Protein AF-A0A9Q1JKX8-F1 (afdb_monomer_lite)

Secondary structure (DSSP, 8-state):
-----------PPPGGG---HHHHHHGGGGS-TT-PPPEEE-TT--PEEE---TT-----PPPPHHHHHHHHHHHHHHHHHHHHHHHHHHHHHHHHHHHHHHHHHHHHHHHHHHHHHHHHHHHH-HHHHHHHHHHHHHHHHHHHHHHHHHHHHHHHHHHHHHHHHTTGGGSSS--

Sequence (175 aa):
MLLGLAEVPKEALPSDCRPNFSTAWSTKHMLKVNETYDCWYSSGRSKVEIFQDSYFGCEAKDPSTFEMMRRYAILSKRMLQNWLSGQVKSKLMGWEMVAGAIGGFLTAIISMIFFTICQQLLCVHPRATAAVITSLIRRLLLSRVFFLVTYFALVGWVAARYVNMLGVSDLFVDY

Organism: NCBI:txid171969

Structure (mmCIF, N/CA/C/O backbone):
data_AF-A0A9Q1JKX8-F1
#
_entry.id   AF-A0A9Q1JKX8-F1
#
loop_
_atom_site.group_PDB
_atom_site.id
_atom_site.type_symbol
_atom_site.label_atom_id
_atom_site.label_alt_id
_atom_site.label_comp_id
_atom_site.label_asym_id
_atom_site.label_entity_id
_atom_site.label_seq_id
_atom_site.pdbx_PDB_ins_code
_atom_site.Cartn_x
_atom_site.Cartn_y
_atom_site.Cartn_z
_atom_site.occupancy
_atom_site.B_iso_or_equiv
_atom_site.auth_seq_id
_atom_site.auth_comp_id
_atom_site.auth_asym_id
_atom_site.auth_atom_id
_atom_site.pdbx_PDB_model_num
ATOM 1 N N . MET A 1 1 ? -41.782 16.456 11.124 1.00 35.34 1 MET A N 1
ATOM 2 C CA . MET A 1 1 ? -40.715 15.447 10.955 1.00 35.34 1 MET A CA 1
ATOM 3 C C . MET A 1 1 ? -39.995 15.324 12.292 1.00 35.34 1 MET A C 1
ATOM 5 O O . MET A 1 1 ? -39.150 16.153 12.589 1.00 35.34 1 MET A O 1
ATOM 9 N N . LEU A 1 2 ? -40.422 14.398 13.156 1.00 40.19 2 LEU A N 1
ATOM 10 C CA . LEU A 1 2 ? -39.763 14.152 14.445 1.00 40.19 2 LEU A CA 1
ATOM 11 C C . LEU A 1 2 ? -38.620 13.161 14.201 1.00 40.19 2 LEU A C 1
ATOM 13 O O . LEU A 1 2 ? -38.871 12.022 13.812 1.00 40.19 2 LEU A O 1
ATOM 17 N N . LEU A 1 3 ? -37.373 13.613 14.371 1.00 43.19 3 LEU A N 1
ATOM 18 C CA . LEU A 1 3 ? -36.210 12.730 14.421 1.00 43.19 3 LEU A CA 1
ATOM 19 C C . LEU A 1 3 ? -36.343 11.846 15.667 1.00 43.19 3 LEU A C 1
ATOM 21 O O . LEU A 1 3 ? -36.137 12.309 16.786 1.00 43.19 3 LEU A O 1
ATOM 25 N N . GLY A 1 4 ? -36.682 10.575 15.469 1.00 39.44 4 GLY A N 1
ATOM 26 C CA . GLY A 1 4 ? -36.523 9.553 16.496 1.00 39.44 4 GLY A CA 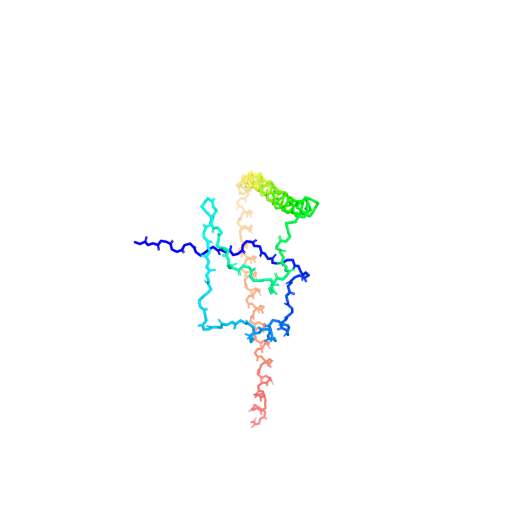1
ATOM 27 C C . GLY A 1 4 ? -35.040 9.248 16.666 1.00 39.44 4 GLY A C 1
ATOM 28 O O . GLY A 1 4 ? -34.494 8.405 15.959 1.00 39.44 4 GLY A O 1
ATOM 29 N N . LEU A 1 5 ? -34.374 9.961 17.573 1.00 37.72 5 LEU A N 1
ATOM 30 C CA . LEU A 1 5 ? -33.064 9.561 18.070 1.00 37.72 5 LEU A CA 1
ATOM 31 C C . LEU A 1 5 ? -33.275 8.299 18.909 1.00 37.72 5 LEU A C 1
ATOM 33 O O . LEU A 1 5 ? -33.692 8.372 20.060 1.00 37.72 5 LEU A O 1
ATOM 37 N N . ALA A 1 6 ? -33.043 7.131 18.311 1.00 38.69 6 ALA A N 1
ATOM 38 C CA . ALA A 1 6 ? -32.934 5.900 19.075 1.00 38.69 6 ALA A CA 1
ATOM 39 C C . ALA A 1 6 ? -31.669 6.006 19.937 1.00 38.69 6 ALA A C 1
ATOM 41 O O . ALA A 1 6 ? -30.545 5.957 19.431 1.00 38.69 6 ALA A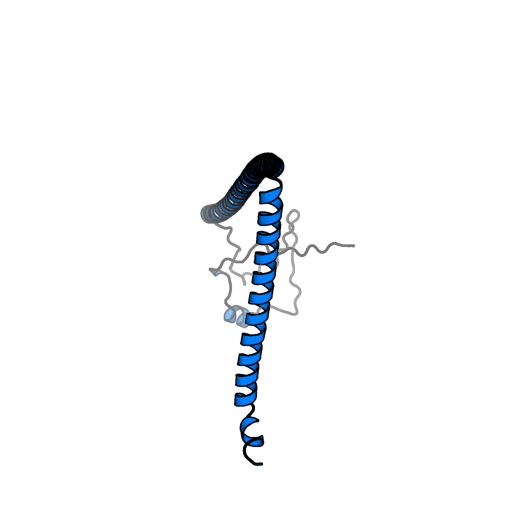 O 1
ATOM 42 N N . GLU A 1 7 ? -31.856 6.228 21.233 1.00 36.81 7 GLU A N 1
ATOM 43 C CA . GLU A 1 7 ? -30.769 6.300 22.195 1.00 36.81 7 GLU A CA 1
ATOM 44 C C . GLU A 1 7 ? -30.142 4.909 22.321 1.00 36.81 7 GLU A C 1
ATOM 46 O O . GLU A 1 7 ? -30.742 3.970 22.841 1.00 36.81 7 GLU A O 1
ATOM 51 N N . VAL A 1 8 ? -28.939 4.754 21.764 1.00 36.56 8 VAL A N 1
ATOM 52 C CA . VAL A 1 8 ? -28.142 3.536 21.930 1.00 36.56 8 VAL A CA 1
ATOM 53 C C . VAL A 1 8 ? -27.879 3.365 23.428 1.00 36.56 8 VAL A C 1
ATOM 55 O O . VAL A 1 8 ? -27.336 4.296 24.033 1.00 36.56 8 VAL A O 1
ATOM 58 N N . PRO A 1 9 ? -28.215 2.212 24.040 1.00 41.62 9 PRO A N 1
ATOM 59 C CA . PRO A 1 9 ? -27.908 1.973 25.441 1.00 41.62 9 PRO A CA 1
ATOM 60 C C . PRO A 1 9 ? -26.387 2.039 25.609 1.00 41.62 9 PRO A C 1
ATOM 62 O O . PRO A 1 9 ? -25.649 1.187 25.116 1.00 41.62 9 PRO A O 1
ATOM 65 N N . LYS A 1 10 ? -25.905 3.109 26.251 1.00 46.31 10 LYS A N 1
ATOM 66 C CA . LYS A 1 10 ? -24.467 3.383 26.420 1.00 46.31 10 LYS A CA 1
ATOM 67 C C . LYS A 1 10 ? -23.792 2.457 27.427 1.00 46.31 10 LYS A C 1
ATOM 69 O O . LYS A 1 10 ? -22.567 2.437 27.519 1.00 46.31 10 LYS A O 1
ATOM 74 N N . GLU A 1 11 ? -24.573 1.693 28.170 1.00 52.84 11 GLU A N 1
ATOM 75 C CA . GLU A 1 11 ? -24.110 0.957 29.332 1.00 52.84 11 GLU A CA 1
ATOM 76 C C . GLU A 1 11 ? -24.373 -0.532 29.093 1.00 52.84 11 GLU A C 1
ATOM 78 O O . GLU A 1 11 ? -25.476 -1.044 29.266 1.00 52.84 11 GLU A O 1
ATOM 83 N N . ALA A 1 12 ? -23.340 -1.246 28.636 1.00 56.19 12 ALA A N 1
ATOM 84 C CA . ALA A 1 12 ? -23.345 -2.696 28.750 1.00 56.19 12 ALA A CA 1
ATOM 85 C C . ALA A 1 12 ? -23.368 -3.027 30.246 1.00 56.19 12 ALA A C 1
ATOM 87 O O . ALA A 1 12 ? -22.469 -2.590 30.969 1.00 56.19 12 ALA A O 1
ATOM 88 N N . LEU A 1 13 ? -24.377 -3.784 30.696 1.00 57.34 13 LEU A N 1
ATOM 89 C CA . LEU A 1 13 ? -24.395 -4.309 32.060 1.00 57.34 13 LEU A CA 1
ATOM 90 C C . LEU A 1 13 ? -23.036 -4.974 32.359 1.00 57.34 13 LEU A C 1
ATOM 92 O O . LEU A 1 13 ? -22.477 -5.627 31.462 1.00 57.34 13 LEU A O 1
ATOM 96 N N . PRO A 1 14 ? -22.504 -4.820 33.587 1.00 59.91 14 PRO A N 1
ATOM 97 C CA . PRO A 1 14 ? -21.297 -5.514 34.024 1.00 59.91 14 PRO A CA 1
ATOM 98 C C . PRO A 1 14 ? -21.347 -7.001 33.654 1.00 59.91 14 PRO A C 1
ATOM 100 O O . PRO A 1 14 ? -22.430 -7.590 33.632 1.00 59.91 14 PRO A O 1
ATOM 103 N N . SER A 1 15 ? -20.194 -7.628 33.382 1.00 63.22 15 SER A N 1
ATOM 104 C CA . SER A 1 15 ? -20.125 -9.058 33.019 1.00 63.22 15 SER A CA 1
ATOM 105 C C . SER A 1 15 ? -20.876 -9.949 34.003 1.00 63.22 15 SER A C 1
ATOM 107 O O . SER A 1 15 ? -21.522 -10.907 33.595 1.00 63.22 15 SER A O 1
ATOM 109 N N . ASP A 1 16 ? -20.829 -9.576 35.276 1.00 64.06 16 ASP A N 1
ATOM 110 C CA . ASP A 1 16 ? -21.388 -10.335 36.391 1.00 64.06 16 ASP A CA 1
ATOM 111 C C . ASP A 1 16 ? -22.916 -10.194 36.470 1.00 64.06 16 ASP A C 1
ATOM 113 O O . ASP A 1 16 ? -23.604 -11.058 37.002 1.00 64.06 16 ASP A O 1
ATOM 117 N N . CYS A 1 17 ? -23.451 -9.127 35.876 1.00 65.88 17 CYS A N 1
ATOM 118 C CA . CYS A 1 17 ? -24.879 -8.862 35.743 1.00 65.88 17 CYS A CA 1
ATOM 119 C C . CYS A 1 17 ? -25.436 -9.285 34.377 1.00 65.88 17 CYS A C 1
ATOM 121 O O . CYS A 1 17 ? -26.632 -9.133 34.131 1.00 65.88 17 CYS A O 1
ATOM 123 N N . ARG A 1 18 ? -24.599 -9.794 33.461 1.00 67.44 18 ARG A N 1
ATOM 124 C CA . ARG A 1 18 ? -25.060 -10.276 32.158 1.00 67.44 18 ARG A CA 1
ATOM 125 C C . ARG A 1 18 ? -25.631 -11.690 32.327 1.00 67.44 18 ARG A C 1
ATOM 127 O O . ARG A 1 18 ? -24.860 -12.620 32.565 1.00 67.44 18 ARG A O 1
ATOM 134 N N . PRO A 1 19 ? -26.951 -11.894 32.157 1.00 66.31 19 PRO A N 1
ATOM 135 C CA . PRO A 1 19 ? -27.514 -13.233 32.202 1.00 66.31 19 PRO A CA 1
ATOM 136 C C . PRO A 1 19 ? -26.945 -14.070 31.052 1.00 66.31 19 PRO A C 1
ATOM 138 O O . PRO A 1 19 ? -26.755 -13.582 29.933 1.00 66.31 19 PRO A O 1
ATOM 141 N N . ASN A 1 20 ? -26.660 -15.342 31.327 1.00 75.38 20 ASN A N 1
ATOM 142 C CA . ASN A 1 20 ? -26.349 -16.286 30.264 1.00 75.38 20 ASN A CA 1
ATOM 143 C C . ASN A 1 20 ? -27.619 -16.561 29.436 1.00 75.38 20 ASN A C 1
ATOM 145 O O . ASN A 1 20 ? -28.737 -16.241 29.843 1.00 75.38 20 ASN A O 1
ATOM 149 N N . PHE A 1 21 ? -27.459 -17.147 28.250 1.00 73.94 21 PHE A N 1
ATOM 150 C CA . PHE A 1 21 ? -28.597 -17.376 27.357 1.00 73.94 21 PHE A CA 1
ATOM 151 C C . PHE A 1 21 ? -29.698 -18.227 28.011 1.00 73.94 21 PHE A C 1
ATOM 153 O O . PHE A 1 21 ? -30.877 -17.931 27.851 1.00 73.94 21 PHE A O 1
ATOM 160 N N . SER A 1 22 ? -29.318 -19.245 28.789 1.00 73.75 22 SER A N 1
ATOM 161 C CA . SER A 1 22 ? -30.260 -20.128 29.485 1.00 73.75 22 SER A CA 1
ATOM 162 C C . SER A 1 22 ? -31.072 -19.375 30.544 1.00 73.75 22 SER A C 1
ATOM 164 O O . SER A 1 22 ? -32.294 -19.509 30.595 1.00 73.75 22 SER A O 1
ATOM 166 N N . THR A 1 23 ? -30.430 -18.511 31.338 1.00 70.69 23 THR A N 1
ATOM 167 C CA . THR A 1 23 ? -31.115 -17.720 32.362 1.00 70.69 23 THR A CA 1
ATOM 168 C C . THR A 1 23 ? -32.015 -16.662 31.737 1.00 70.69 23 THR A C 1
ATOM 170 O O . THR A 1 23 ? -33.173 -16.570 32.133 1.00 70.69 23 THR A O 1
ATOM 173 N N . ALA A 1 24 ? -31.551 -15.959 30.698 1.00 73.56 24 ALA A N 1
ATOM 174 C CA . ALA A 1 24 ? -32.367 -15.013 29.933 1.00 73.56 24 ALA A CA 1
ATOM 175 C C . ALA A 1 24 ? -33.577 -15.684 29.255 1.00 73.56 24 ALA A C 1
ATOM 177 O O . ALA A 1 24 ? -34.668 -15.119 29.216 1.00 73.56 24 ALA A O 1
ATOM 178 N N . TRP A 1 25 ? -33.408 -16.904 28.735 1.00 74.06 25 TRP A N 1
ATOM 179 C CA . TRP A 1 25 ? -34.502 -17.667 28.134 1.00 74.06 25 TRP A CA 1
ATOM 180 C C . TRP A 1 25 ? -35.515 -18.125 29.183 1.00 74.06 25 TRP A C 1
ATOM 182 O O . TRP A 1 25 ? -36.724 -18.045 28.966 1.00 74.06 25 TRP A O 1
ATOM 192 N N . SER A 1 26 ? -35.025 -18.559 30.345 1.00 71.00 26 SER A N 1
ATOM 193 C CA . SER A 1 26 ? -35.872 -19.024 31.439 1.00 71.00 26 SER A CA 1
ATOM 194 C C . SER A 1 26 ? -36.720 -17.900 32.038 1.00 71.00 26 SER A C 1
ATOM 196 O O . SER A 1 26 ? -37.881 -18.135 32.353 1.00 71.00 26 SER A O 1
ATOM 198 N N . THR A 1 27 ? -36.214 -16.664 32.107 1.00 68.00 27 THR A N 1
ATOM 199 C CA . THR A 1 27 ? -36.940 -15.500 32.643 1.00 68.00 27 THR A CA 1
ATOM 200 C C . THR A 1 27 ? -37.876 -14.827 31.640 1.00 68.00 27 THR A C 1
ATOM 202 O O . THR A 1 27 ? -38.568 -13.877 32.003 1.00 68.00 27 THR A O 1
ATOM 205 N N . LYS A 1 28 ? -37.998 -15.344 30.408 1.00 70.44 28 LYS A N 1
ATOM 206 C CA . LYS A 1 28 ? -38.939 -14.832 29.396 1.00 70.44 28 LYS A CA 1
ATOM 207 C C . LYS A 1 28 ? -40.374 -14.713 29.920 1.00 70.44 28 LYS A C 1
ATOM 209 O O . LYS A 1 28 ? -41.075 -13.781 29.549 1.00 70.44 28 LYS A O 1
ATOM 214 N N . HIS A 1 29 ? -40.806 -15.642 30.773 1.00 67.12 29 HIS A N 1
ATOM 215 C CA . HIS A 1 29 ? -42.152 -15.641 31.352 1.00 67.12 29 HIS A CA 1
ATOM 216 C C . HIS A 1 29 ? -42.369 -14.547 32.413 1.00 67.12 29 HIS A C 1
ATOM 218 O O . HIS A 1 29 ? -43.512 -14.232 32.722 1.00 67.12 29 HIS A O 1
ATOM 224 N N . MET A 1 30 ? -41.293 -13.977 32.968 1.00 64.69 30 MET A N 1
ATOM 225 C CA . MET A 1 30 ? -41.367 -12.869 33.929 1.00 64.69 30 MET A CA 1
ATOM 226 C C . MET A 1 30 ? -41.535 -11.515 33.235 1.00 64.69 30 MET A C 1
ATOM 228 O O . MET A 1 30 ? -42.020 -10.563 33.840 1.00 64.69 30 MET A O 1
ATOM 232 N N . LEU A 1 31 ? -41.160 -11.430 31.956 1.00 65.25 31 LEU A N 1
ATOM 233 C CA . LEU A 1 31 ? -41.417 -10.264 31.125 1.00 65.25 31 LEU A CA 1
ATOM 234 C C . LEU A 1 31 ? -42.860 -10.330 30.636 1.00 65.25 31 LEU A C 1
ATOM 236 O O . LEU A 1 31 ? -43.242 -11.211 29.862 1.00 65.25 31 LEU A O 1
ATOM 240 N N . LYS A 1 32 ? -43.676 -9.380 31.080 1.00 63.91 32 LYS A N 1
ATOM 241 C CA . LYS A 1 32 ? -45.062 -9.282 30.642 1.00 63.91 32 LYS A CA 1
ATOM 242 C C . LYS A 1 32 ? -45.102 -8.637 29.259 1.00 63.91 32 LYS A C 1
ATOM 244 O O . LYS A 1 32 ? -45.211 -7.429 29.116 1.00 63.91 32 LYS A O 1
ATOM 249 N N . VAL A 1 33 ? -45.021 -9.470 28.221 1.00 64.56 33 VAL A N 1
ATOM 250 C CA . VAL A 1 33 ? -44.947 -9.049 26.804 1.00 64.56 33 VAL A CA 1
ATOM 251 C C . VAL A 1 33 ? -46.199 -8.283 26.332 1.00 64.56 33 VAL A C 1
ATOM 253 O O . VAL A 1 33 ? -46.179 -7.667 25.273 1.00 64.56 33 VAL A O 1
ATOM 256 N N . ASN A 1 34 ? -47.284 -8.316 27.112 1.00 65.06 34 ASN A N 1
ATOM 257 C CA . ASN A 1 34 ? -48.556 -7.661 26.805 1.00 65.06 34 ASN A CA 1
ATOM 258 C C . ASN A 1 34 ? -48.876 -6.463 27.723 1.00 65.06 34 ASN A C 1
ATOM 260 O O . ASN A 1 34 ? -50.004 -5.979 27.712 1.00 65.06 34 ASN A O 1
ATOM 264 N N . GLU A 1 35 ? -47.925 -6.007 28.542 1.00 66.69 35 GLU A N 1
ATOM 265 C CA . GLU A 1 35 ? -48.091 -4.809 29.370 1.00 66.69 35 GLU A CA 1
ATOM 266 C C . GLU A 1 35 ? -47.166 -3.688 28.885 1.00 66.69 35 GLU A C 1
ATOM 268 O O . GLU A 1 35 ? -46.007 -3.906 28.528 1.00 66.69 35 GLU A O 1
ATOM 273 N N . THR A 1 36 ? -47.695 -2.467 28.863 1.00 61.31 36 THR A N 1
ATOM 274 C CA . THR A 1 36 ? -46.904 -1.244 28.721 1.00 61.31 36 THR A CA 1
ATOM 275 C C . THR A 1 36 ? -46.378 -0.843 30.089 1.00 61.31 36 THR A C 1
ATOM 277 O O . THR A 1 36 ? -47.165 -0.615 31.004 1.00 61.31 36 THR A O 1
ATOM 280 N N . TYR A 1 37 ? -45.056 -0.764 30.223 1.00 63.09 37 TYR A N 1
ATOM 281 C CA . TYR A 1 37 ? -44.407 -0.321 31.452 1.00 63.09 37 TYR A CA 1
ATOM 282 C C . TYR A 1 37 ? -44.439 1.205 31.559 1.00 63.09 37 TYR A C 1
ATOM 284 O O . TYR A 1 37 ? -44.113 1.897 30.590 1.00 63.09 37 TYR A O 1
ATOM 292 N N . ASP A 1 38 ? -44.775 1.719 32.742 1.00 56.34 38 ASP A N 1
ATOM 293 C CA . ASP A 1 38 ? -44.704 3.149 33.028 1.00 56.34 38 ASP A CA 1
ATOM 294 C C . ASP A 1 38 ? -43.238 3.599 33.068 1.00 56.34 38 ASP A C 1
ATOM 296 O O . ASP A 1 38 ? -42.413 3.100 33.841 1.00 56.34 38 ASP A O 1
ATOM 300 N N . CYS A 1 39 ? -42.905 4.550 32.199 1.00 60.66 39 CYS A N 1
ATOM 301 C CA . CYS A 1 39 ? -41.603 5.197 32.154 1.00 60.66 39 CYS A CA 1
ATOM 302 C C . CYS A 1 39 ? -41.733 6.659 32.574 1.00 60.66 39 CYS A C 1
ATOM 304 O O . CYS A 1 39 ? -42.683 7.341 32.180 1.00 60.66 39 CYS A O 1
ATOM 306 N N . TRP A 1 40 ? -40.761 7.169 33.326 1.00 55.34 40 TRP A N 1
ATOM 307 C CA . TRP A 1 40 ? -40.718 8.584 33.684 1.00 55.34 40 TRP A CA 1
ATOM 308 C C . TRP A 1 40 ? -39.499 9.264 33.063 1.00 55.34 40 TRP A C 1
ATOM 310 O O . TRP A 1 40 ? -38.436 8.667 32.884 1.00 55.34 40 TRP A O 1
ATOM 320 N N . TYR A 1 41 ? -39.681 10.533 32.699 1.00 51.19 41 TYR A N 1
ATOM 321 C CA . TYR A 1 41 ? -38.630 11.374 32.140 1.00 51.19 41 TYR A CA 1
ATOM 322 C C . TYR A 1 41 ? -38.091 12.300 33.227 1.00 51.19 41 TYR A C 1
ATOM 324 O O . TYR A 1 41 ? -38.816 13.134 33.771 1.00 51.19 41 TYR A O 1
ATOM 332 N N . SER A 1 42 ? -36.800 12.177 33.523 1.00 62.31 42 SER A N 1
ATOM 333 C CA . SER A 1 42 ? -36.079 13.132 34.361 1.00 62.31 42 SER A CA 1
ATOM 334 C C . SER A 1 42 ? -35.772 14.394 33.548 1.00 62.31 42 SER A C 1
ATOM 336 O O . SER A 1 42 ? -34.963 14.367 32.618 1.00 62.31 42 SER A O 1
ATOM 338 N N . SER A 1 43 ? -36.423 15.515 33.872 1.00 48.06 43 SER A N 1
ATOM 339 C CA . SER A 1 43 ? -36.180 16.804 33.212 1.00 48.06 43 SER A CA 1
ATOM 340 C C . SER A 1 43 ? -34.701 17.203 33.318 1.00 48.06 43 SER A C 1
ATOM 342 O O . SER A 1 43 ? -34.224 17.563 34.391 1.00 48.06 43 SER A O 1
ATOM 344 N N . GLY A 1 44 ? -33.975 17.144 32.195 1.00 61.00 44 GLY A N 1
ATOM 345 C CA . GLY A 1 44 ? -32.549 17.491 32.102 1.00 61.00 44 GLY A CA 1
ATOM 346 C C . GLY A 1 44 ? -31.600 16.330 31.769 1.00 61.00 44 GLY A C 1
ATOM 347 O O . GLY A 1 44 ? -30.422 16.579 31.517 1.00 61.00 44 GLY A O 1
ATOM 348 N N . ARG A 1 45 ? -32.077 15.078 31.706 1.00 50.44 45 ARG A N 1
ATOM 349 C CA . ARG A 1 45 ? -31.335 13.933 31.142 1.00 50.44 45 ARG A CA 1
ATOM 350 C C . ARG A 1 45 ? -32.175 13.273 30.046 1.00 50.44 45 ARG A C 1
ATOM 352 O O . ARG A 1 45 ? -33.365 13.069 30.228 1.00 50.44 45 ARG A O 1
ATOM 359 N N . SER A 1 46 ? -31.562 12.874 28.932 1.00 50.50 46 SER A N 1
ATOM 360 C CA . SER A 1 46 ? -32.220 12.086 27.871 1.00 50.50 46 SER A CA 1
ATOM 361 C C . SER A 1 46 ? -32.466 10.617 28.264 1.00 50.50 46 SER A C 1
ATOM 363 O O . SER A 1 46 ? -32.770 9.782 27.425 1.00 50.50 46 SER A O 1
ATOM 365 N N . LYS A 1 47 ? -32.333 10.270 29.549 1.00 52.75 47 LYS A N 1
ATOM 366 C CA . LYS A 1 47 ? -32.466 8.894 30.029 1.00 52.75 47 LYS A CA 1
ATOM 367 C C . LYS A 1 47 ? -33.923 8.614 30.409 1.00 52.75 47 LYS A C 1
ATOM 369 O O . LYS A 1 47 ? -34.505 9.345 31.207 1.00 52.75 47 LYS A O 1
ATOM 374 N N . VAL A 1 48 ? -34.483 7.556 29.827 1.00 54.00 48 VAL A N 1
ATOM 375 C CA . VAL A 1 48 ? -35.793 6.999 30.186 1.00 54.00 48 VAL A CA 1
ATOM 376 C C . VAL A 1 48 ? -35.562 5.890 31.200 1.00 54.00 48 VAL A C 1
ATOM 378 O O . VAL A 1 48 ? -34.883 4.911 30.891 1.00 54.00 48 VAL A O 1
ATOM 381 N N . GLU A 1 49 ? -36.110 6.046 32.400 1.00 56.72 49 GLU A N 1
ATOM 382 C CA . GLU A 1 49 ? -36.037 5.034 33.452 1.00 56.72 49 GLU A CA 1
ATOM 383 C C . GLU A 1 49 ? -37.382 4.297 33.519 1.00 56.72 49 GLU A C 1
ATOM 385 O O . GLU A 1 49 ? -38.448 4.906 33.640 1.00 56.72 49 GLU A O 1
ATOM 390 N N . ILE A 1 50 ? -37.333 2.972 33.361 1.00 58.94 50 ILE A N 1
ATOM 391 C CA . ILE A 1 50 ? -38.486 2.078 33.532 1.00 58.94 50 ILE A CA 1
ATOM 392 C C . ILE A 1 50 ? -38.693 1.894 35.037 1.00 58.94 50 ILE A C 1
ATOM 394 O O . ILE A 1 50 ? -37.701 1.773 35.758 1.00 58.94 50 ILE A O 1
ATOM 398 N N . PHE A 1 51 ? -39.949 1.882 35.505 1.00 51.62 51 PHE A N 1
ATOM 399 C CA . PHE A 1 51 ? -40.281 1.676 36.919 1.00 51.62 51 PHE A CA 1
ATOM 400 C C . PHE A 1 51 ? -39.482 0.495 37.488 1.00 51.62 51 PHE A C 1
ATOM 402 O O . PHE A 1 51 ? -39.590 -0.642 37.020 1.00 51.62 51 PHE A O 1
ATOM 409 N N . GLN A 1 52 ? -38.600 0.800 38.439 1.00 52.53 52 GLN A N 1
ATOM 410 C CA . GLN A 1 52 ? -37.631 -0.142 38.976 1.00 52.53 52 GLN A CA 1
ATOM 411 C C . GLN A 1 52 ? -38.327 -0.999 40.029 1.00 52.53 52 GLN A C 1
ATOM 413 O O . GLN A 1 52 ? -38.113 -0.852 41.231 1.00 52.53 52 GLN A O 1
ATOM 418 N N . ASP A 1 53 ? -39.186 -1.906 39.576 1.00 47.38 53 ASP A N 1
ATOM 419 C CA . ASP A 1 53 ? -39.565 -3.017 40.424 1.00 47.38 53 ASP A CA 1
ATOM 420 C C . ASP A 1 53 ? -38.277 -3.796 40.700 1.00 47.38 53 ASP A C 1
ATOM 422 O O . ASP A 1 53 ? -37.512 -4.124 39.790 1.00 47.38 53 ASP A O 1
ATOM 426 N N . SER A 1 54 ? -38.020 -4.058 41.975 1.00 51.34 54 SER A N 1
ATOM 427 C CA . SER A 1 54 ? -36.859 -4.743 42.570 1.00 51.34 54 SER A CA 1
ATOM 428 C C . SER A 1 54 ? -36.466 -6.114 41.968 1.00 51.34 54 SER A C 1
ATOM 430 O O . SER A 1 54 ? -35.602 -6.803 42.503 1.00 51.34 54 SER A O 1
ATOM 432 N N . TYR A 1 55 ? -37.058 -6.512 40.841 1.00 52.69 55 TYR A N 1
ATOM 433 C CA . TYR A 1 55 ? -36.782 -7.721 40.070 1.00 52.69 55 TYR A CA 1
ATOM 434 C C . TYR A 1 55 ? -35.399 -7.747 39.411 1.00 52.69 55 TYR A C 1
ATOM 436 O O . TYR A 1 55 ? -34.826 -8.825 39.251 1.00 52.69 55 TYR A O 1
ATOM 444 N N . PHE A 1 56 ? -34.832 -6.594 39.048 1.00 57.25 56 PHE A N 1
ATOM 445 C CA . PHE A 1 56 ? -33.511 -6.516 38.418 1.00 57.25 56 PHE A CA 1
ATOM 446 C C . PHE A 1 56 ? -32.502 -5.904 39.395 1.00 57.25 56 PHE A C 1
ATOM 448 O O . PHE A 1 56 ? -32.182 -4.723 39.325 1.00 57.25 56 PHE A O 1
ATOM 455 N N . GLY A 1 57 ? -31.999 -6.718 40.327 1.00 59.38 57 GLY A N 1
ATOM 456 C CA . GLY A 1 57 ? -31.036 -6.325 41.371 1.00 59.38 57 GLY A CA 1
ATOM 457 C C . GLY A 1 57 ? -29.619 -5.996 40.876 1.00 59.38 57 GLY A C 1
ATOM 458 O O . GLY A 1 57 ? -28.650 -6.238 41.589 1.00 59.38 57 GLY A O 1
ATOM 459 N N . CYS A 1 58 ? -29.481 -5.497 39.649 1.00 61.12 58 CYS A N 1
ATOM 460 C CA . CYS A 1 58 ? -28.205 -5.208 39.008 1.00 61.12 58 CYS A CA 1
ATOM 461 C C . CYS A 1 58 ? -28.213 -3.790 38.444 1.00 61.12 58 CYS A C 1
ATOM 463 O O . CYS A 1 58 ? -28.757 -3.530 37.372 1.00 61.12 58 CYS A O 1
ATOM 465 N N . GLU A 1 59 ? -27.582 -2.880 39.174 1.00 63.16 59 GLU A N 1
ATOM 466 C CA . GLU A 1 59 ? -27.359 -1.509 38.736 1.00 63.16 59 GLU A CA 1
ATOM 467 C C . GLU A 1 59 ? -26.116 -1.442 37.834 1.00 63.16 59 GLU A C 1
ATOM 469 O O . GLU A 1 59 ? -25.140 -2.179 38.024 1.00 63.16 59 GLU A O 1
ATOM 474 N N . ALA A 1 60 ? -26.146 -0.576 36.820 1.00 61.00 60 ALA A N 1
ATOM 475 C CA . ALA A 1 60 ? -24.985 -0.337 35.975 1.00 61.00 60 ALA A CA 1
ATOM 476 C C . ALA A 1 60 ? -23.868 0.277 36.831 1.00 61.00 60 ALA A C 1
ATOM 478 O O . ALA A 1 60 ? -23.925 1.438 37.220 1.00 61.00 60 ALA A O 1
ATOM 479 N N . LYS A 1 61 ? -22.850 -0.523 37.157 1.00 65.12 61 LYS A N 1
ATOM 480 C CA . LYS A 1 61 ? -21.712 -0.047 37.939 1.00 65.12 61 LYS A CA 1
ATOM 481 C C . LYS A 1 61 ? -20.820 0.817 37.057 1.00 65.12 61 LYS A C 1
ATOM 483 O O . LYS A 1 61 ? -20.256 0.319 36.079 1.00 65.12 61 LYS A O 1
ATOM 488 N N . ASP A 1 62 ? -20.660 2.083 37.428 1.00 66.56 62 ASP A N 1
ATOM 489 C CA . ASP A 1 62 ? -19.695 2.956 36.771 1.00 66.56 62 ASP A CA 1
ATOM 490 C C . ASP A 1 62 ? -18.287 2.336 36.847 1.00 66.56 62 ASP A C 1
ATOM 492 O O . ASP A 1 62 ? -17.879 1.822 37.900 1.00 66.56 62 ASP A O 1
ATOM 496 N N . PRO A 1 63 ? -17.527 2.333 35.737 1.00 68.31 63 PRO A N 1
ATOM 497 C CA . PRO A 1 63 ? -16.194 1.756 35.721 1.00 68.31 63 PRO A CA 1
ATOM 498 C C . PRO A 1 63 ? -15.293 2.486 36.718 1.00 68.31 63 PRO A C 1
ATOM 500 O O . PRO A 1 63 ? -15.298 3.715 36.807 1.00 68.31 63 PRO A O 1
ATOM 503 N N . SER A 1 64 ? -14.467 1.729 37.441 1.00 81.00 64 SER A N 1
ATOM 504 C CA . SER A 1 64 ? -13.489 2.322 38.356 1.00 81.00 64 SER A CA 1
ATOM 505 C C . SER A 1 64 ? -12.529 3.260 37.610 1.00 81.00 64 SER A C 1
ATOM 507 O O . SER A 1 64 ? -12.216 3.062 36.431 1.00 81.00 64 SER A O 1
ATOM 509 N N . THR A 1 65 ? -12.000 4.267 38.309 1.00 85.50 65 THR A N 1
ATOM 510 C CA . THR A 1 65 ? -11.012 5.210 37.752 1.00 85.50 65 THR A CA 1
ATOM 511 C C . THR A 1 65 ? -9.787 4.492 37.176 1.00 85.50 65 THR A C 1
ATOM 513 O O . THR A 1 65 ? -9.256 4.901 36.142 1.00 85.50 65 THR A O 1
ATOM 516 N N . PHE A 1 66 ? -9.383 3.374 37.786 1.00 84.00 66 PHE A N 1
ATOM 517 C CA . PHE A 1 66 ? -8.303 2.516 37.303 1.00 84.00 66 PHE A CA 1
ATOM 518 C C . PHE A 1 66 ? -8.645 1.817 35.978 1.00 84.00 66 PHE A C 1
ATOM 520 O O . PHE A 1 66 ? -7.828 1.802 35.055 1.00 84.00 66 PHE A O 1
ATOM 527 N N . GLU A 1 67 ? -9.859 1.276 35.834 1.00 84.31 67 GLU A N 1
ATOM 528 C CA . GLU A 1 67 ? -10.298 0.683 34.566 1.00 84.31 67 GLU A CA 1
ATOM 529 C C . GLU A 1 67 ? -10.413 1.717 33.452 1.00 84.31 67 GLU A C 1
ATOM 531 O O . GLU A 1 67 ? -9.999 1.449 32.321 1.00 84.31 67 GLU A O 1
ATOM 536 N N . MET A 1 68 ? -10.928 2.907 33.765 1.00 85.38 68 MET A N 1
ATOM 537 C CA . MET A 1 68 ? -10.958 4.020 32.821 1.00 85.38 68 MET A CA 1
ATOM 538 C C . MET A 1 68 ? -9.543 4.380 32.366 1.00 85.38 68 MET A C 1
ATOM 540 O O . MET A 1 68 ? -9.278 4.413 31.164 1.00 85.38 68 MET A O 1
ATOM 544 N N . MET A 1 69 ? -8.605 4.548 33.303 1.00 85.88 69 MET A N 1
ATOM 545 C CA . MET A 1 69 ? -7.204 4.839 32.994 1.00 85.88 69 MET A CA 1
ATOM 546 C C . MET A 1 69 ? -6.570 3.750 32.116 1.00 85.88 69 MET A C 1
ATOM 548 O O . MET A 1 69 ? -5.883 4.063 31.143 1.00 85.88 69 MET A O 1
ATOM 552 N N . ARG A 1 70 ? -6.855 2.469 32.383 1.00 89.19 70 ARG A N 1
ATOM 553 C CA . ARG A 1 70 ? -6.393 1.344 31.555 1.00 89.19 70 ARG A CA 1
ATOM 554 C C . ARG A 1 70 ? -6.957 1.408 30.133 1.00 89.19 70 ARG A C 1
ATOM 556 O O . ARG A 1 70 ? -6.205 1.215 29.177 1.00 89.19 70 ARG A O 1
ATOM 563 N N . ARG A 1 71 ? -8.254 1.690 29.973 1.00 87.44 71 ARG A N 1
ATOM 564 C CA . ARG A 1 71 ? -8.904 1.831 28.655 1.00 87.44 71 ARG A CA 1
ATOM 565 C C . ARG A 1 71 ? -8.311 3.005 27.871 1.00 87.44 71 ARG A C 1
ATOM 567 O O . ARG A 1 71 ? -7.967 2.835 26.701 1.00 87.44 71 ARG A O 1
ATOM 574 N N . TYR A 1 72 ? -8.089 4.145 28.527 1.00 92.06 72 TYR A N 1
ATOM 575 C CA . TYR A 1 72 ? -7.408 5.295 27.928 1.00 92.06 72 TYR A CA 1
ATOM 576 C C . TYR A 1 72 ? -5.968 4.978 27.524 1.00 92.06 72 TYR A C 1
ATOM 578 O O . TYR A 1 72 ? -5.559 5.336 26.423 1.00 92.06 72 TYR A O 1
ATOM 586 N N . ALA A 1 73 ? -5.216 4.256 28.358 1.00 90.69 73 ALA A N 1
ATOM 587 C CA . ALA A 1 73 ? -3.844 3.859 28.053 1.00 90.69 73 ALA A CA 1
ATOM 588 C C . ALA A 1 73 ? -3.752 2.918 26.839 1.00 90.69 73 ALA A C 1
ATOM 590 O O . ALA A 1 73 ? -2.803 2.993 26.061 1.00 90.69 73 ALA A O 1
ATOM 591 N N . ILE A 1 74 ? -4.729 2.026 26.653 1.00 93.19 74 ILE A N 1
ATOM 592 C CA . ILE A 1 74 ? -4.788 1.145 25.476 1.00 93.19 74 ILE A CA 1
ATOM 593 C C . ILE A 1 74 ? -5.099 1.960 24.216 1.00 93.19 74 ILE A C 1
ATOM 595 O O . ILE A 1 74 ? -4.425 1.800 23.196 1.00 93.19 74 ILE A O 1
ATOM 599 N N . LEU A 1 75 ? -6.092 2.850 24.287 1.00 92.69 75 LEU A N 1
ATOM 600 C CA . LEU A 1 75 ? -6.469 3.724 23.174 1.00 92.69 75 LEU A CA 1
ATOM 601 C C . LEU A 1 75 ? -5.316 4.643 22.759 1.00 92.69 75 LEU A C 1
ATOM 603 O O . LEU A 1 75 ? -4.996 4.715 21.573 1.00 92.69 75 LEU A O 1
ATOM 607 N N . SER A 1 76 ? -4.649 5.284 23.722 1.00 88.12 76 SER A N 1
ATOM 608 C CA . SER A 1 76 ? -3.539 6.201 23.454 1.00 88.12 76 SER A CA 1
ATOM 609 C C . SER A 1 76 ? -2.345 5.486 22.828 1.00 88.12 76 SER A C 1
ATOM 611 O O . SER A 1 76 ? -1.801 5.964 21.833 1.00 88.12 76 SER A O 1
ATOM 613 N N . LYS A 1 77 ? -1.988 4.292 23.321 1.00 90.69 77 LYS A N 1
ATOM 614 C CA . LYS A 1 77 ? -0.943 3.457 22.708 1.00 90.69 77 LYS A CA 1
ATOM 615 C C . LYS A 1 77 ? -1.271 3.110 21.259 1.00 90.69 77 LYS A C 1
ATOM 617 O O . LYS A 1 77 ? -0.398 3.210 20.401 1.00 90.69 77 LYS A O 1
ATOM 622 N N . ARG A 1 78 ? -2.522 2.741 20.969 1.00 89.88 78 ARG A N 1
ATOM 623 C CA . ARG A 1 78 ? -2.955 2.368 19.615 1.00 89.88 78 ARG A CA 1
ATOM 624 C C . ARG A 1 78 ? -2.936 3.559 18.658 1.00 89.88 78 ARG A C 1
ATOM 626 O O . ARG A 1 78 ? -2.474 3.430 17.528 1.00 89.88 78 ARG A O 1
ATOM 633 N N . MET A 1 79 ? -3.379 4.728 19.123 1.00 88.94 79 MET A N 1
ATOM 634 C CA . MET A 1 79 ? -3.288 5.972 18.354 1.00 88.94 79 MET A CA 1
ATOM 635 C C . MET A 1 79 ? -1.831 6.349 18.069 1.00 88.94 79 MET A C 1
ATOM 637 O O . MET A 1 79 ? -1.495 6.652 16.925 1.00 88.94 79 MET A O 1
ATOM 641 N N . LEU A 1 80 ? -0.952 6.259 19.072 1.00 86.56 80 LEU A N 1
ATOM 642 C CA . LEU A 1 80 ? 0.471 6.566 18.923 1.00 86.56 80 LEU A CA 1
ATOM 643 C C . LEU A 1 80 ? 1.165 5.619 17.934 1.00 86.56 80 LEU A C 1
ATOM 645 O O . LEU A 1 80 ? 1.929 6.071 17.088 1.00 86.56 80 LEU A O 1
ATOM 649 N N . GLN A 1 81 ? 0.876 4.317 17.999 1.00 86.50 81 GLN A N 1
ATOM 650 C CA . GLN A 1 81 ? 1.401 3.331 17.049 1.00 86.50 81 GLN A CA 1
ATOM 651 C C . GLN A 1 81 ? 0.974 3.635 15.610 1.00 86.50 81 GLN A C 1
ATOM 653 O O . GLN A 1 81 ? 1.808 3.614 14.704 1.00 86.50 81 GLN A O 1
ATOM 658 N N . ASN A 1 82 ? -0.303 3.961 15.401 1.00 81.69 82 ASN A N 1
ATOM 659 C CA . ASN A 1 82 ? -0.817 4.312 14.080 1.00 81.69 82 ASN A CA 1
ATOM 660 C C . ASN A 1 82 ? -0.171 5.599 13.546 1.00 81.69 82 ASN A C 1
ATOM 662 O O . ASN A 1 82 ? 0.205 5.660 12.375 1.00 81.69 82 ASN A O 1
ATOM 666 N N . TRP A 1 83 ? 0.016 6.601 14.408 1.00 81.56 83 TRP A N 1
ATOM 667 C CA . TRP A 1 83 ? 0.669 7.859 14.049 1.00 81.56 83 TRP A CA 1
ATOM 668 C C . TRP A 1 83 ? 2.150 7.669 13.698 1.00 81.56 83 TRP A C 1
ATOM 670 O O . TRP A 1 83 ? 2.598 8.129 12.648 1.00 81.56 83 TRP A O 1
ATOM 680 N N . LEU A 1 84 ? 2.896 6.918 14.515 1.00 77.75 84 LEU A N 1
ATOM 681 C CA . LEU A 1 84 ? 4.295 6.580 14.241 1.00 77.75 84 LEU A CA 1
ATOM 682 C C . LEU A 1 84 ? 4.434 5.776 12.944 1.00 77.75 84 LEU A C 1
ATOM 684 O O . LEU A 1 84 ? 5.312 6.074 12.137 1.00 77.75 84 LEU A O 1
ATOM 688 N N . SER A 1 85 ? 3.549 4.805 12.700 1.00 78.94 85 SER A N 1
ATOM 689 C CA . SER A 1 85 ? 3.541 4.035 11.450 1.00 78.94 85 SER A CA 1
ATOM 690 C C . SER A 1 85 ? 3.309 4.932 10.229 1.00 78.94 85 SER A C 1
ATOM 692 O O . SER A 1 85 ? 4.018 4.808 9.230 1.00 78.94 85 SER A O 1
ATOM 694 N N . GLY A 1 86 ? 2.373 5.882 10.322 1.00 76.44 86 GLY A N 1
ATOM 695 C CA . GLY A 1 86 ? 2.120 6.864 9.266 1.00 76.44 86 GLY A CA 1
ATOM 696 C C . GLY A 1 86 ? 3.310 7.793 9.014 1.00 76.44 86 GLY A C 1
ATOM 697 O O . GLY A 1 86 ? 3.693 8.002 7.865 1.00 76.44 86 GLY A O 1
ATOM 698 N N . GLN A 1 87 ? 3.943 8.297 10.077 1.00 75.88 87 GLN A N 1
ATOM 699 C CA . GLN A 1 87 ? 5.089 9.203 9.979 1.00 75.88 87 GLN A CA 1
ATOM 700 C C . GLN A 1 87 ? 6.349 8.516 9.432 1.00 75.88 87 GLN A C 1
ATOM 702 O O . GLN A 1 87 ? 7.119 9.121 8.689 1.00 75.88 87 GLN A O 1
ATOM 707 N N . VAL A 1 88 ? 6.583 7.253 9.795 1.00 71.44 88 VAL A N 1
ATOM 708 C CA . VAL A 1 88 ? 7.709 6.473 9.261 1.00 71.44 88 VAL A CA 1
ATOM 709 C C . VAL A 1 88 ? 7.504 6.200 7.773 1.00 71.44 88 VAL A C 1
ATOM 711 O O . VAL A 1 88 ? 8.427 6.409 6.988 1.00 71.44 88 VAL A O 1
ATOM 714 N N . LYS A 1 89 ? 6.288 5.811 7.365 1.00 71.62 89 LYS A N 1
ATOM 715 C CA . LYS A 1 89 ? 5.957 5.595 5.950 1.00 71.62 89 LYS A CA 1
ATOM 716 C C . LYS A 1 89 ? 6.088 6.872 5.121 1.00 71.62 89 LYS A C 1
ATOM 718 O O . LYS A 1 89 ? 6.664 6.821 4.041 1.00 71.62 89 LYS A O 1
ATOM 723 N N . SER A 1 90 ? 5.614 8.016 5.619 1.00 72.38 90 SER A N 1
ATOM 724 C CA . SER A 1 90 ? 5.724 9.285 4.887 1.00 72.38 90 SER A CA 1
ATOM 725 C C . SER A 1 90 ? 7.171 9.762 4.750 1.00 72.38 90 SER A C 1
ATOM 727 O O . SER A 1 90 ? 7.559 10.234 3.683 1.00 72.38 90 SER A O 1
ATOM 729 N N . LYS A 1 91 ? 7.999 9.585 5.790 1.00 74.06 91 LYS A N 1
ATOM 730 C CA . LYS A 1 91 ? 9.435 9.887 5.717 1.00 74.06 91 LYS A CA 1
ATOM 731 C C . LYS A 1 91 ? 10.162 8.974 4.733 1.00 74.06 91 LYS A C 1
ATOM 733 O O . LYS A 1 91 ? 10.935 9.485 3.930 1.00 74.06 91 LYS A O 1
ATOM 738 N N . LEU A 1 92 ? 9.910 7.663 4.764 1.00 74.75 92 LEU A N 1
ATOM 739 C CA . LEU A 1 92 ? 10.521 6.716 3.826 1.00 74.75 92 LEU A CA 1
ATOM 740 C C . LEU A 1 92 ? 10.143 7.048 2.375 1.00 74.75 92 LEU A C 1
ATOM 742 O O . LEU A 1 92 ? 11.022 7.146 1.527 1.00 74.75 92 LEU A O 1
ATOM 746 N N . MET A 1 93 ? 8.863 7.335 2.122 1.00 71.69 93 MET A N 1
ATOM 747 C CA . MET A 1 93 ? 8.374 7.741 0.802 1.00 71.69 93 MET A CA 1
ATOM 748 C C . MET A 1 93 ? 9.054 9.028 0.300 1.00 71.69 93 MET A C 1
ATOM 750 O O . MET A 1 93 ? 9.390 9.139 -0.876 1.00 71.69 93 MET A O 1
ATOM 754 N N . GLY A 1 94 ? 9.324 9.990 1.191 1.00 80.31 94 GLY A N 1
ATOM 755 C CA . GLY A 1 94 ? 10.095 11.188 0.847 1.00 80.31 94 GLY A CA 1
ATOM 756 C C . GLY A 1 94 ? 11.543 10.879 0.444 1.00 80.31 94 GLY A C 1
ATOM 757 O O . GLY A 1 94 ? 12.048 11.446 -0.523 1.00 80.31 94 GLY A O 1
ATOM 758 N N . TRP A 1 95 ? 12.201 9.947 1.138 1.00 83.25 95 TRP A N 1
ATOM 759 C CA . TRP A 1 95 ? 13.558 9.502 0.796 1.00 83.25 95 TRP A CA 1
ATOM 760 C C . TRP A 1 95 ? 13.614 8.737 -0.530 1.00 83.25 95 TRP A C 1
ATOM 762 O O . TRP A 1 95 ? 14.555 8.931 -1.298 1.00 83.25 95 TRP A O 1
ATOM 772 N N . GLU A 1 96 ? 12.599 7.929 -0.836 1.00 77.44 96 GLU A N 1
ATOM 773 C CA . GLU A 1 96 ? 12.474 7.240 -2.126 1.00 77.44 96 GLU A CA 1
ATOM 774 C C . GLU A 1 96 ? 12.358 8.236 -3.292 1.00 77.44 96 GLU A C 1
ATOM 776 O O . GLU A 1 96 ? 13.030 8.074 -4.312 1.00 77.44 96 GLU A O 1
ATOM 781 N N . MET A 1 97 ? 11.587 9.318 -3.126 1.00 82.81 97 MET A N 1
ATOM 782 C CA . MET A 1 97 ? 11.473 10.378 -4.138 1.00 82.81 97 MET A CA 1
ATOM 783 C C . MET A 1 97 ? 12.794 11.128 -4.356 1.00 82.81 97 MET A C 1
ATOM 785 O O . MET A 1 97 ? 13.178 11.384 -5.498 1.00 82.81 97 MET A O 1
ATOM 789 N N . VAL A 1 98 ? 13.518 11.453 -3.279 1.00 88.25 98 VAL A N 1
ATOM 790 C CA . VAL A 1 98 ? 14.822 12.135 -3.363 1.00 88.25 98 VAL A CA 1
ATOM 791 C C . VAL A 1 98 ? 15.872 11.237 -4.021 1.00 88.25 98 VAL A C 1
ATOM 793 O O . VAL A 1 98 ? 16.592 11.688 -4.913 1.00 88.25 98 VAL A O 1
ATOM 796 N N . ALA A 1 99 ? 15.931 9.956 -3.647 1.00 90.50 99 ALA A N 1
ATOM 797 C CA . ALA A 1 99 ? 16.837 8.989 -4.261 1.00 90.50 99 ALA A CA 1
ATOM 798 C C . ALA A 1 99 ? 16.531 8.790 -5.755 1.00 90.50 99 ALA A C 1
ATOM 800 O O . ALA A 1 99 ? 17.452 8.756 -6.573 1.00 90.50 99 ALA A O 1
ATOM 801 N N . GLY A 1 100 ? 15.246 8.734 -6.123 1.00 90.25 100 GLY A N 1
ATOM 802 C CA . GLY A 1 100 ? 14.804 8.664 -7.515 1.00 90.25 100 GLY A CA 1
ATOM 803 C C . GLY A 1 100 ? 15.209 9.894 -8.331 1.00 90.25 100 GLY A C 1
ATOM 804 O O . GLY A 1 100 ? 15.727 9.749 -9.437 1.00 90.25 100 GLY A O 1
ATOM 805 N N . ALA A 1 101 ? 15.051 11.100 -7.778 1.00 94.38 101 ALA A N 1
ATOM 806 C CA . ALA A 1 101 ? 15.447 12.339 -8.448 1.00 94.38 101 ALA A CA 1
ATOM 807 C C . ALA A 1 101 ? 16.966 12.419 -8.677 1.00 94.38 101 ALA A C 1
ATOM 809 O O . ALA A 1 101 ? 17.411 12.735 -9.781 1.00 94.38 101 ALA A O 1
ATOM 810 N N . ILE A 1 102 ? 17.765 12.078 -7.661 1.00 94.81 102 ILE A N 1
ATOM 811 C CA . ILE A 1 102 ? 19.232 12.062 -7.760 1.00 94.81 102 ILE A CA 1
ATOM 812 C C . ILE A 1 102 ? 19.688 10.996 -8.765 1.00 94.81 102 ILE A C 1
ATOM 814 O O . ILE A 1 102 ? 20.522 11.276 -9.626 1.00 94.81 102 ILE A O 1
ATOM 818 N N . GLY A 1 103 ? 19.106 9.794 -8.708 1.00 95.62 103 GLY A N 1
ATOM 819 C CA . GLY A 1 103 ? 19.386 8.721 -9.663 1.00 95.62 103 GLY A CA 1
ATOM 820 C C . GLY A 1 103 ? 19.027 9.104 -11.102 1.00 95.62 103 GLY A C 1
ATOM 821 O O . GLY A 1 103 ? 19.811 8.864 -12.021 1.00 95.62 103 GLY A O 1
ATOM 822 N N . GLY A 1 104 ? 17.886 9.767 -11.305 1.00 94.56 104 GLY A N 1
ATOM 823 C CA . GLY A 1 104 ? 17.459 10.294 -12.603 1.00 94.56 104 GLY A CA 1
ATOM 824 C C . GLY A 1 104 ? 18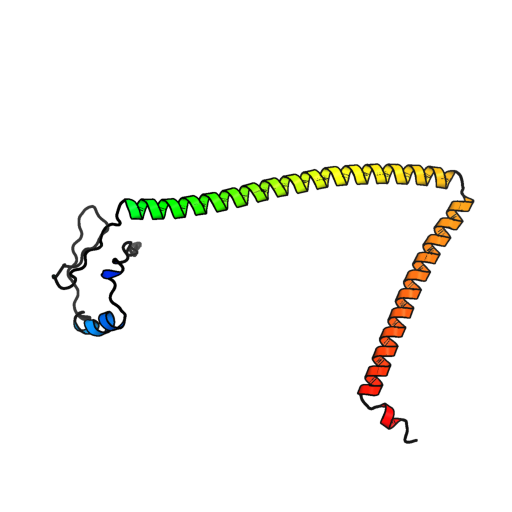.428 11.336 -13.168 1.00 94.56 104 GLY A C 1
ATOM 825 O O . GLY A 1 104 ? 18.827 11.255 -14.327 1.00 94.56 104 GLY A O 1
ATOM 826 N N . PHE A 1 105 ? 18.887 12.275 -12.339 1.00 95.38 105 PHE A N 1
ATOM 827 C CA . PHE A 1 105 ? 19.874 13.271 -12.762 1.00 95.38 105 PHE A CA 1
ATOM 828 C C . PHE A 1 105 ? 21.223 12.645 -13.125 1.00 95.38 105 PHE A C 1
ATOM 830 O O . PHE A 1 105 ? 21.795 12.967 -14.166 1.00 95.38 105 PHE A O 1
ATOM 837 N N . LEU A 1 106 ? 21.722 11.721 -12.302 1.00 94.88 106 LEU A N 1
ATOM 838 C CA . LEU A 1 106 ? 22.989 11.036 -12.564 1.00 94.88 106 LEU A CA 1
ATOM 839 C C . LEU A 1 106 ? 22.920 10.194 -13.839 1.00 94.88 106 LEU A C 1
ATOM 841 O O . LEU A 1 106 ? 23.823 10.260 -14.670 1.00 94.88 106 LEU A O 1
ATOM 845 N N . THR A 1 107 ? 21.836 9.441 -14.029 1.00 95.56 107 THR A N 1
ATOM 846 C CA . THR A 1 107 ? 21.634 8.628 -15.238 1.00 95.56 107 THR A CA 1
ATOM 847 C C . THR A 1 107 ? 21.538 9.495 -16.492 1.00 95.56 107 THR A C 1
ATOM 849 O O . THR A 1 107 ? 22.166 9.164 -17.498 1.00 95.56 107 THR A O 1
ATOM 852 N N . ALA A 1 108 ? 20.856 10.643 -16.426 1.00 96.56 108 ALA A N 1
ATOM 853 C CA . ALA A 1 108 ? 20.805 11.601 -17.527 1.00 96.56 108 ALA A CA 1
ATOM 854 C C . ALA A 1 108 ? 22.202 12.140 -17.882 1.00 96.56 108 ALA A C 1
ATOM 856 O O . ALA A 1 108 ? 22.596 12.093 -19.048 1.00 96.56 108 ALA A O 1
ATOM 857 N N . ILE A 1 109 ? 22.986 12.573 -16.890 1.00 95.50 109 ILE A N 1
ATOM 858 C CA . ILE A 1 109 ? 24.352 13.077 -17.103 1.00 95.50 109 ILE A CA 1
ATOM 859 C C . ILE A 1 109 ? 25.243 11.993 -17.723 1.00 95.50 109 ILE A C 1
ATOM 861 O O . ILE A 1 109 ? 25.905 12.245 -18.730 1.00 95.50 109 ILE A O 1
ATOM 865 N N . ILE A 1 110 ? 25.215 10.771 -17.181 1.00 95.19 110 ILE A N 1
ATOM 866 C CA . ILE A 1 110 ? 25.984 9.637 -17.714 1.00 95.19 110 ILE A CA 1
ATOM 867 C C . ILE A 1 110 ? 25.579 9.346 -19.163 1.00 95.19 110 ILE A C 1
ATOM 869 O O . ILE A 1 110 ? 26.447 9.142 -20.010 1.00 95.19 110 ILE A O 1
ATOM 873 N N . SER A 1 111 ? 24.279 9.369 -19.473 1.00 94.50 111 SER A N 1
ATOM 874 C CA . SER A 1 111 ? 23.788 9.116 -20.831 1.00 94.50 111 SER A CA 1
ATOM 875 C C . SER A 1 111 ? 24.256 10.176 -21.832 1.00 94.50 111 SER A C 1
ATOM 877 O O . SER A 1 111 ? 24.681 9.826 -22.933 1.00 94.50 111 SER A O 1
ATOM 879 N N . MET A 1 112 ? 24.263 11.456 -21.442 1.00 94.00 112 MET A N 1
ATOM 880 C CA . MET A 1 112 ? 24.745 12.541 -22.297 1.00 94.00 112 MET A CA 1
ATOM 881 C C . MET A 1 112 ? 26.249 12.436 -22.549 1.00 94.00 112 MET A C 1
ATOM 883 O O . MET A 1 112 ? 26.681 12.599 -23.692 1.00 94.00 112 MET A O 1
ATOM 887 N N . ILE A 1 113 ? 27.038 12.112 -21.517 1.00 93.62 113 ILE A N 1
ATOM 888 C CA . ILE A 1 113 ? 28.487 11.885 -21.640 1.00 93.62 113 ILE A CA 1
ATOM 889 C C . ILE A 1 113 ? 28.763 10.687 -22.555 1.00 93.62 113 ILE A C 1
ATOM 891 O O . ILE A 1 113 ? 29.586 10.768 -23.463 1.00 93.62 113 ILE A O 1
ATOM 895 N N . PHE A 1 114 ? 28.043 9.580 -22.365 1.00 91.06 114 PHE A N 1
ATOM 896 C CA . PHE A 1 114 ? 28.195 8.396 -23.206 1.00 91.06 114 PHE A CA 1
ATOM 897 C C . PHE A 1 114 ? 27.863 8.702 -24.667 1.00 91.06 114 PHE A C 1
ATOM 899 O O . PHE A 1 114 ? 28.616 8.330 -25.562 1.00 91.06 114 PHE A O 1
ATOM 906 N N . PHE A 1 115 ? 26.778 9.436 -24.916 1.00 87.94 115 PHE A N 1
ATOM 907 C CA . PHE A 1 115 ? 26.384 9.826 -26.263 1.00 87.94 115 PHE A CA 1
ATOM 908 C C . PHE A 1 115 ? 27.423 10.730 -26.935 1.00 87.94 115 PHE A C 1
ATOM 910 O O . PHE A 1 115 ? 27.762 10.496 -28.093 1.00 87.94 115 PHE A O 1
ATOM 917 N N . THR A 1 116 ? 27.984 11.705 -26.217 1.00 86.62 116 THR A N 1
ATOM 918 C CA . THR A 1 116 ? 29.036 12.585 -26.760 1.00 86.62 116 THR A CA 1
ATOM 919 C C . THR A 1 116 ? 30.326 11.825 -27.055 1.00 86.62 116 THR A C 1
ATOM 921 O O . THR A 1 116 ? 30.890 11.994 -28.135 1.00 86.62 116 THR A O 1
ATOM 924 N N . ILE A 1 117 ? 30.762 10.932 -26.162 1.00 86.12 117 ILE A N 1
ATOM 925 C CA . ILE A 1 117 ? 31.930 10.067 -26.399 1.00 86.12 117 ILE A CA 1
ATOM 926 C C . ILE A 1 117 ? 31.673 9.134 -27.588 1.00 86.12 117 ILE A C 1
ATOM 928 O O . ILE A 1 117 ? 32.526 9.004 -28.465 1.00 86.12 117 ILE A O 1
ATOM 932 N N . CYS A 1 118 ? 30.488 8.521 -27.669 1.00 79.31 118 CYS A N 1
ATOM 933 C CA . CYS A 1 118 ? 30.098 7.708 -28.814 1.00 79.31 118 CYS A CA 1
ATOM 934 C C . CYS A 1 118 ? 30.140 8.524 -30.105 1.00 79.31 118 CYS A C 1
ATOM 936 O O . CYS A 1 118 ? 30.786 8.092 -31.049 1.00 79.31 118 CYS A O 1
ATOM 938 N N . GLN A 1 119 ? 29.527 9.706 -30.161 1.00 77.94 119 GLN A N 1
ATOM 939 C CA . GLN A 1 119 ? 29.569 10.556 -31.353 1.00 77.94 119 GLN A CA 1
ATOM 940 C C . GLN A 1 119 ? 31.003 10.898 -31.768 1.00 77.94 119 GLN A C 1
ATOM 942 O O . GLN A 1 119 ? 31.333 10.781 -32.945 1.00 77.94 119 GLN A O 1
ATOM 947 N N . GLN A 1 120 ? 31.874 11.250 -30.821 1.00 80.25 120 GLN A N 1
ATOM 948 C CA . GLN A 1 120 ? 33.279 11.544 -31.110 1.00 80.25 120 GLN A CA 1
ATOM 949 C C . GLN A 1 120 ? 34.020 10.317 -31.659 1.00 80.25 120 GLN A C 1
ATOM 951 O O . GLN A 1 120 ? 34.682 10.413 -32.690 1.00 80.25 120 GLN A O 1
ATOM 956 N N . LEU A 1 121 ? 33.859 9.144 -31.040 1.00 70.94 121 LEU A N 1
ATOM 957 C CA . LEU A 1 121 ? 34.477 7.898 -31.508 1.00 70.94 121 LEU A CA 1
ATOM 958 C C . LEU A 1 121 ? 33.917 7.435 -32.864 1.00 70.94 121 LEU A C 1
ATOM 960 O O . LEU A 1 121 ? 34.671 6.969 -33.720 1.00 70.94 121 LEU A O 1
ATOM 964 N N . LEU A 1 122 ? 32.606 7.585 -33.083 1.00 66.25 122 LEU A N 1
ATOM 965 C CA . LEU A 1 122 ? 31.943 7.254 -34.34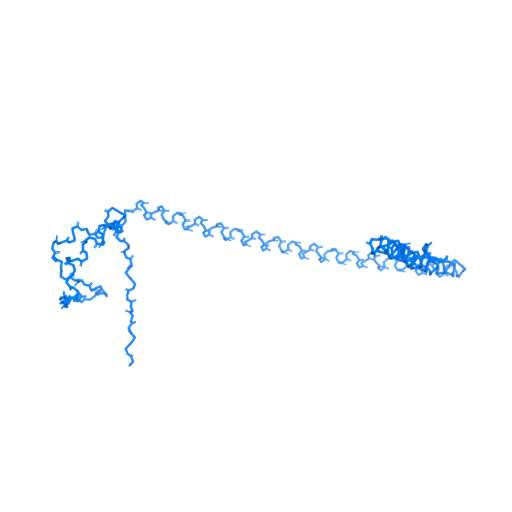5 1.00 66.25 122 LEU A CA 1
ATOM 966 C C . LEU A 1 122 ? 32.380 8.202 -35.481 1.00 66.25 122 LEU A C 1
ATOM 968 O O . LEU A 1 122 ? 32.587 7.737 -36.601 1.00 66.25 122 LEU A O 1
ATOM 972 N N . CYS A 1 123 ? 32.583 9.497 -35.209 1.00 62.91 123 CYS A N 1
ATOM 973 C CA . CYS A 1 123 ? 33.077 10.465 -36.196 1.00 62.91 123 CYS A CA 1
ATOM 974 C C . CYS A 1 123 ? 34.550 10.237 -36.577 1.00 62.91 123 CYS A C 1
ATOM 976 O O . CYS A 1 123 ? 34.931 10.489 -37.718 1.00 62.91 123 CYS A O 1
ATOM 978 N N . VAL A 1 124 ? 35.376 9.730 -35.657 1.00 63.75 124 VAL A N 1
ATOM 979 C CA . VAL A 1 124 ? 36.806 9.469 -35.905 1.00 63.75 124 VAL A CA 1
ATOM 980 C C . VAL A 1 124 ? 37.036 8.207 -36.760 1.00 63.75 124 VAL A C 1
ATOM 982 O O . VAL A 1 124 ? 38.048 8.114 -37.459 1.00 63.75 124 VAL A O 1
ATOM 985 N N . HIS A 1 125 ? 36.105 7.242 -36.780 1.00 58.50 125 HIS A N 1
ATOM 986 C CA . HIS A 1 125 ? 36.263 5.978 -37.520 1.00 58.50 125 HIS A CA 1
ATOM 987 C C . HIS A 1 125 ? 35.017 5.542 -38.323 1.00 58.50 125 HIS A C 1
ATOM 989 O O . HIS A 1 125 ? 34.369 4.550 -37.980 1.00 58.50 125 HIS A O 1
ATOM 995 N N . PRO A 1 126 ? 34.730 6.165 -39.484 1.00 60.62 126 PRO A N 1
ATOM 996 C CA . PRO A 1 126 ? 33.552 5.852 -40.309 1.00 60.62 126 PRO A CA 1
ATOM 997 C C . PRO A 1 126 ? 33.510 4.412 -40.859 1.00 60.62 126 PRO A C 1
ATOM 999 O O . PRO A 1 126 ? 32.454 3.929 -41.257 1.00 60.62 126 PRO A O 1
ATOM 1002 N N . ARG A 1 127 ? 34.637 3.685 -40.875 1.00 56.91 127 ARG A N 1
ATOM 1003 C CA . ARG A 1 127 ? 34.669 2.251 -41.233 1.00 56.91 127 ARG A CA 1
ATOM 1004 C C . ARG A 1 127 ? 34.319 1.330 -40.060 1.00 56.91 127 ARG A C 1
ATOM 1006 O O . ARG A 1 127 ? 33.729 0.274 -40.275 1.00 56.91 127 ARG A O 1
ATOM 1013 N N . ALA A 1 128 ? 34.642 1.723 -38.827 1.00 58.59 128 ALA A N 1
ATOM 1014 C CA . ALA A 1 128 ? 34.303 0.944 -37.636 1.00 58.59 128 ALA A CA 1
ATOM 1015 C C . ALA A 1 128 ? 32.807 1.052 -37.301 1.00 58.59 128 ALA A C 1
ATOM 1017 O O . ALA A 1 128 ? 32.211 0.088 -36.830 1.00 58.59 128 ALA A O 1
ATOM 1018 N N . THR A 1 129 ? 32.174 2.187 -37.607 1.00 58.12 129 THR A N 1
ATOM 1019 C CA . THR A 1 129 ? 30.739 2.417 -37.371 1.00 58.12 129 THR A CA 1
ATOM 1020 C C . THR A 1 129 ? 29.855 1.488 -38.198 1.00 58.12 129 THR A C 1
ATOM 1022 O O . THR A 1 129 ? 28.953 0.858 -37.649 1.00 58.12 129 THR A O 1
ATOM 1025 N N . ALA A 1 130 ? 30.161 1.308 -39.486 1.00 62.78 130 ALA A N 1
ATOM 1026 C CA . ALA A 1 130 ? 29.466 0.350 -40.344 1.00 62.78 130 ALA A CA 1
ATOM 1027 C C . ALA A 1 130 ? 29.614 -1.091 -39.821 1.00 62.78 130 ALA A C 1
ATOM 1029 O O . ALA A 1 130 ? 28.637 -1.841 -39.784 1.00 62.78 130 ALA A O 1
ATOM 1030 N N . ALA A 1 131 ? 30.806 -1.467 -39.345 1.00 62.97 131 ALA A N 1
ATOM 1031 C CA . ALA A 1 131 ? 31.060 -2.791 -38.780 1.00 62.97 131 ALA A CA 1
ATOM 1032 C C . ALA A 1 131 ? 30.313 -3.025 -37.453 1.00 62.97 131 ALA A C 1
ATOM 1034 O O . ALA A 1 131 ? 29.735 -4.095 -37.252 1.00 62.97 131 ALA A O 1
ATOM 1035 N N . VAL A 1 132 ? 30.266 -2.029 -36.562 1.00 67.81 132 VAL A N 1
ATOM 1036 C CA . VAL A 1 132 ? 29.562 -2.117 -35.272 1.00 67.81 132 VAL A CA 1
ATOM 1037 C C . VAL A 1 132 ? 28.046 -2.154 -35.467 1.00 67.81 132 VAL A C 1
ATOM 1039 O O . VAL A 1 132 ? 27.390 -3.020 -34.891 1.00 67.81 132 VAL A O 1
ATOM 1042 N N . ILE A 1 133 ? 27.485 -1.293 -36.323 1.00 68.50 133 ILE A N 1
ATOM 1043 C CA . ILE A 1 133 ? 26.046 -1.280 -36.636 1.00 68.50 133 ILE A CA 1
ATOM 1044 C C . ILE A 1 133 ? 25.628 -2.611 -37.271 1.00 68.50 133 ILE A C 1
ATOM 1046 O O . ILE A 1 133 ? 24.665 -3.235 -36.826 1.00 68.50 133 ILE A O 1
ATOM 1050 N N . THR A 1 134 ? 26.401 -3.107 -38.240 1.00 71.44 134 THR A N 1
ATOM 1051 C CA . THR A 1 134 ? 26.139 -4.410 -38.871 1.00 71.44 134 THR A CA 1
ATOM 1052 C C . THR A 1 134 ? 26.248 -5.553 -37.858 1.00 71.44 134 THR A C 1
ATOM 1054 O O . THR A 1 134 ? 25.437 -6.477 -37.877 1.00 71.44 134 THR A O 1
ATOM 1057 N N . SER A 1 135 ? 27.201 -5.488 -36.920 1.00 71.94 135 SER A N 1
ATOM 1058 C CA . SER A 1 135 ? 27.360 -6.480 -35.849 1.00 71.94 135 SER A CA 1
ATOM 1059 C C . SER A 1 135 ? 26.182 -6.485 -34.866 1.00 71.94 135 SER A C 1
ATOM 1061 O O . SER A 1 135 ? 25.687 -7.558 -34.518 1.00 71.94 135 SER A O 1
ATOM 1063 N N . LEU A 1 136 ? 25.689 -5.310 -34.459 1.00 72.56 136 LEU A N 1
ATOM 1064 C CA . LEU A 1 136 ? 24.526 -5.178 -33.575 1.00 72.56 136 LEU A CA 1
ATOM 1065 C C . LEU A 1 136 ? 23.246 -5.674 -34.251 1.00 72.56 136 LEU A C 1
ATOM 1067 O O . LEU A 1 136 ? 22.509 -6.458 -33.653 1.00 72.56 136 LEU A O 1
ATOM 1071 N N . ILE A 1 137 ? 23.020 -5.298 -35.513 1.00 73.75 137 ILE A N 1
ATOM 1072 C CA . ILE A 1 137 ? 21.880 -5.783 -36.302 1.00 73.75 137 ILE A CA 1
ATOM 1073 C C . ILE A 1 137 ? 21.960 -7.304 -36.467 1.00 73.75 137 ILE A C 1
ATOM 1075 O O . ILE A 1 137 ? 20.982 -8.003 -36.208 1.00 73.75 137 ILE A O 1
ATOM 1079 N N . ARG A 1 138 ? 23.138 -7.843 -36.804 1.00 74.19 138 ARG A N 1
ATOM 1080 C CA . ARG A 1 138 ? 23.362 -9.290 -36.919 1.00 74.19 138 ARG A CA 1
ATOM 1081 C C . ARG A 1 138 ? 23.119 -10.016 -35.598 1.00 74.19 138 ARG A C 1
ATOM 1083 O O . ARG A 1 138 ? 22.504 -11.073 -35.608 1.00 74.19 138 ARG A O 1
ATOM 1090 N N . ARG A 1 139 ? 23.556 -9.463 -34.463 1.00 76.88 139 ARG A N 1
ATOM 1091 C CA . ARG A 1 139 ? 23.329 -10.057 -33.135 1.00 76.88 139 ARG A CA 1
ATOM 1092 C C . ARG A 1 139 ? 21.845 -10.051 -32.757 1.00 76.88 139 ARG A C 1
ATOM 1094 O O . ARG A 1 139 ? 21.364 -11.037 -32.209 1.00 76.88 139 ARG A O 1
ATOM 1101 N N . LEU A 1 140 ? 21.114 -8.982 -33.072 1.00 74.06 140 LEU A N 1
ATOM 1102 C CA . LEU A 1 140 ? 19.669 -8.895 -32.836 1.00 74.06 140 LEU A CA 1
ATOM 1103 C C . LEU A 1 140 ? 18.880 -9.856 -33.732 1.00 74.06 140 LEU A C 1
ATOM 1105 O O . LEU A 1 140 ? 17.979 -10.534 -33.243 1.00 74.06 140 LEU A O 1
ATOM 1109 N N . LEU A 1 141 ? 19.242 -9.960 -35.013 1.00 75.31 141 LEU A N 1
ATOM 1110 C CA . LEU A 1 141 ? 18.656 -10.936 -35.933 1.00 75.31 141 LEU A CA 1
ATOM 1111 C C . LEU A 1 141 ? 18.942 -12.365 -35.471 1.00 75.31 141 LEU A C 1
ATOM 1113 O O . LEU A 1 141 ? 18.017 -13.163 -35.384 1.00 75.31 141 LEU A O 1
ATOM 1117 N N . LEU A 1 142 ? 20.187 -12.669 -35.093 1.00 78.31 142 LEU A N 1
ATOM 1118 C CA . LEU A 1 142 ? 20.572 -13.984 -34.583 1.00 78.31 142 LEU A CA 1
ATOM 1119 C C . LEU A 1 142 ? 19.827 -14.326 -33.288 1.00 78.31 142 LEU A C 1
ATOM 1121 O O . LEU A 1 142 ? 19.357 -15.445 -33.140 1.00 78.31 142 LEU A O 1
ATOM 1125 N N . SER A 1 143 ? 19.657 -13.354 -32.389 1.00 78.94 143 SER A N 1
ATOM 1126 C CA . SER A 1 143 ? 18.867 -13.512 -31.166 1.00 78.94 143 SER A CA 1
ATOM 1127 C C . SER A 1 143 ? 17.399 -13.822 -31.480 1.00 78.94 143 SER A C 1
ATOM 1129 O O . SER A 1 143 ? 16.858 -14.807 -30.986 1.00 78.94 143 SER A O 1
ATOM 1131 N N . ARG A 1 144 ? 16.760 -13.058 -32.376 1.00 79.31 144 ARG A N 1
ATOM 1132 C CA . ARG A 1 144 ? 15.365 -13.301 -32.786 1.00 79.31 144 ARG A CA 1
ATOM 1133 C C . ARG A 1 144 ? 15.180 -14.647 -33.482 1.00 79.31 144 ARG A C 1
ATOM 1135 O O . ARG A 1 144 ? 14.221 -15.349 -33.179 1.00 79.31 144 ARG A O 1
ATOM 1142 N N . VAL A 1 145 ? 16.097 -15.021 -34.374 1.00 85.44 145 VAL A N 1
ATOM 1143 C CA . VAL A 1 145 ? 16.085 -16.327 -35.048 1.00 85.44 145 VAL A CA 1
ATOM 1144 C C . VAL A 1 145 ? 16.297 -17.450 -34.035 1.00 85.44 145 VAL A C 1
ATOM 1146 O O . VAL A 1 145 ? 15.568 -18.432 -34.069 1.00 85.44 145 VAL A O 1
ATOM 1149 N N . PHE A 1 146 ? 17.223 -17.292 -33.088 1.00 84.12 146 PHE A N 1
ATOM 1150 C CA . PHE A 1 146 ? 17.467 -18.271 -32.030 1.00 84.12 146 PHE A CA 1
ATOM 1151 C C . PHE A 1 146 ? 16.234 -18.486 -31.144 1.00 84.12 146 PHE A C 1
ATOM 1153 O O . PHE A 1 146 ? 15.845 -19.629 -30.908 1.00 84.12 146 PHE A O 1
ATOM 1160 N N . PHE A 1 147 ? 15.572 -17.411 -30.705 1.00 85.19 147 PHE A N 1
ATOM 1161 C CA . PHE A 1 147 ? 14.324 -17.513 -29.943 1.00 85.19 147 PHE A CA 1
ATOM 1162 C C . PHE A 1 147 ? 13.220 -18.212 -30.736 1.00 85.19 147 PHE A C 1
ATOM 1164 O O . PHE A 1 147 ? 12.517 -19.059 -30.192 1.00 85.19 147 PHE A O 1
ATOM 1171 N N . LEU A 1 148 ? 13.099 -17.903 -32.026 1.00 87.69 148 LEU A N 1
ATOM 1172 C CA . LEU A 1 148 ? 12.097 -18.486 -32.910 1.00 87.69 148 LEU A CA 1
ATOM 1173 C C . LEU A 1 148 ? 12.362 -19.982 -33.162 1.00 87.69 148 LEU A C 1
ATOM 1175 O O . LEU A 1 148 ? 11.447 -20.791 -33.041 1.00 87.69 148 LEU A O 1
ATOM 1179 N N . VAL A 1 149 ? 13.615 -20.378 -33.405 1.00 90.19 149 VAL A N 1
ATOM 1180 C CA . VAL A 1 149 ? 14.021 -21.791 -33.529 1.00 90.19 149 VAL A CA 1
ATOM 1181 C C . VAL A 1 149 ? 13.762 -22.550 -32.229 1.00 90.19 149 VAL A C 1
ATOM 1183 O O . VAL A 1 149 ? 13.191 -23.638 -32.254 1.00 90.19 149 VAL A O 1
ATOM 1186 N N . THR A 1 150 ? 14.124 -21.961 -31.087 1.00 90.12 150 THR A N 1
ATOM 1187 C CA . THR A 1 150 ? 13.892 -22.568 -29.768 1.00 90.12 150 THR A CA 1
ATOM 1188 C C . THR A 1 150 ? 12.396 -22.755 -29.509 1.00 90.12 150 THR A C 1
ATOM 1190 O O . THR A 1 150 ? 11.976 -23.810 -29.040 1.00 90.12 150 THR A O 1
ATOM 1193 N N . TYR A 1 151 ? 11.578 -21.765 -29.870 1.00 92.81 151 TYR A N 1
ATOM 1194 C CA . TYR A 1 151 ? 10.124 -21.837 -29.771 1.00 92.81 151 TYR A CA 1
ATOM 1195 C C . TYR A 1 151 ? 9.545 -22.986 -30.606 1.00 92.81 151 TYR A C 1
ATOM 1197 O O . TYR A 1 151 ? 8.827 -23.823 -30.064 1.00 92.81 151 TYR A O 1
ATOM 1205 N N . PHE A 1 152 ? 9.893 -23.084 -31.894 1.00 90.69 152 PHE A N 1
ATOM 1206 C CA . PHE A 1 152 ? 9.397 -24.168 -32.750 1.00 90.69 152 PHE A CA 1
ATOM 1207 C C . PHE A 1 152 ? 9.884 -25.548 -32.302 1.00 90.69 152 PHE A C 1
ATOM 1209 O O . PHE A 1 152 ? 9.109 -26.500 -32.354 1.00 90.69 152 PHE A O 1
ATOM 1216 N N . ALA A 1 153 ? 11.121 -25.665 -31.814 1.00 91.06 153 ALA A N 1
ATOM 1217 C CA . ALA A 1 153 ? 11.635 -26.915 -31.261 1.00 91.06 153 ALA A CA 1
ATOM 1218 C C . ALA A 1 153 ? 10.832 -27.365 -30.028 1.00 91.06 153 ALA A C 1
ATOM 1220 O O . ALA A 1 153 ? 10.456 -28.532 -29.929 1.00 91.06 153 ALA A O 1
ATOM 1221 N N . LEU A 1 154 ? 10.509 -26.438 -29.119 1.00 92.31 154 LEU A N 1
ATOM 1222 C CA . LEU A 1 154 ? 9.687 -26.726 -27.940 1.00 92.31 154 LEU A CA 1
ATOM 1223 C C . LEU A 1 154 ? 8.248 -27.083 -28.317 1.00 92.31 154 LEU A C 1
ATOM 1225 O O . LEU A 1 154 ? 7.717 -28.074 -27.822 1.00 92.31 154 LEU A O 1
ATOM 1229 N N . VAL A 1 155 ? 7.623 -26.315 -29.212 1.00 91.44 155 VAL A N 1
ATOM 1230 C CA . VAL A 1 155 ? 6.254 -26.586 -29.676 1.00 91.44 155 VAL A CA 1
ATOM 1231 C C . VAL A 1 155 ? 6.182 -27.925 -30.410 1.00 91.44 155 VAL A C 1
ATOM 1233 O O . VAL A 1 155 ? 5.284 -28.713 -30.133 1.00 91.44 155 VAL A O 1
ATOM 1236 N N . GLY A 1 156 ? 7.144 -28.226 -31.287 1.00 89.06 156 GLY A N 1
ATOM 1237 C CA . GLY A 1 156 ? 7.227 -29.504 -31.995 1.00 89.06 156 GLY A CA 1
ATOM 1238 C C . GLY A 1 156 ? 7.449 -30.687 -31.051 1.00 89.06 156 GLY A C 1
ATOM 1239 O O . GLY A 1 156 ? 6.785 -31.712 -31.185 1.00 89.06 156 GLY A O 1
ATOM 1240 N N . TRP A 1 157 ? 8.313 -30.531 -30.044 1.00 92.06 157 TRP A N 1
ATOM 1241 C CA . TRP A 1 157 ? 8.510 -31.540 -29.001 1.00 92.06 157 TRP A CA 1
ATOM 1242 C C . TRP A 1 157 ? 7.226 -31.806 -28.208 1.00 92.06 157 TRP A C 1
ATOM 1244 O O . TRP A 1 157 ? 6.843 -32.959 -28.004 1.00 92.06 157 TRP A O 1
ATOM 1254 N N . VAL A 1 158 ? 6.531 -30.746 -27.785 1.00 89.88 158 VAL A N 1
ATOM 1255 C CA . VAL A 1 158 ? 5.253 -30.859 -27.068 1.00 89.88 158 VAL A CA 1
ATOM 1256 C C . VAL A 1 158 ? 4.195 -31.509 -27.954 1.00 89.88 158 VAL A C 1
ATOM 1258 O O . VAL A 1 158 ? 3.516 -32.422 -27.494 1.00 89.88 158 VAL A O 1
ATOM 1261 N N . ALA A 1 159 ? 4.096 -31.114 -29.224 1.00 88.75 159 ALA A N 1
ATOM 1262 C CA . ALA A 1 159 ? 3.175 -31.713 -30.183 1.00 88.75 159 ALA A CA 1
ATOM 1263 C C . ALA A 1 159 ? 3.458 -33.210 -30.386 1.00 88.75 159 ALA A C 1
ATOM 1265 O O . ALA A 1 159 ? 2.533 -34.011 -30.327 1.00 88.75 159 ALA A O 1
ATOM 1266 N N . ALA A 1 160 ? 4.723 -33.620 -30.521 1.00 85.94 160 ALA A N 1
ATOM 1267 C CA . ALA A 1 160 ? 5.099 -35.030 -30.630 1.00 85.94 160 ALA A CA 1
ATOM 1268 C C . ALA A 1 160 ? 4.763 -35.827 -29.357 1.00 85.94 160 ALA A C 1
ATOM 1270 O O . ALA A 1 160 ? 4.307 -36.969 -29.431 1.00 85.94 160 ALA A O 1
ATOM 1271 N N . ARG A 1 161 ? 4.947 -35.236 -28.169 1.00 85.00 161 ARG A N 1
ATOM 1272 C CA . ARG A 1 161 ? 4.522 -35.859 -26.904 1.00 85.00 161 ARG A CA 1
ATOM 1273 C C . ARG A 1 161 ? 3.003 -35.941 -26.797 1.00 85.00 161 ARG A C 1
ATOM 1275 O O . ARG A 1 161 ? 2.503 -36.934 -26.288 1.00 85.00 161 ARG A O 1
ATOM 1282 N N . TYR A 1 162 ? 2.287 -34.945 -27.303 1.00 83.31 162 TYR A N 1
ATOM 1283 C CA . TYR A 1 162 ? 0.829 -34.907 -27.313 1.00 83.31 162 TYR A CA 1
ATOM 1284 C C . TYR A 1 162 ? 0.233 -35.938 -28.280 1.00 83.31 162 TYR A C 1
ATOM 1286 O O . TYR A 1 162 ? -0.675 -36.664 -27.898 1.00 83.31 162 TYR A O 1
ATOM 1294 N N . VAL A 1 163 ? 0.798 -36.087 -29.483 1.00 79.50 163 VAL A N 1
ATOM 1295 C CA . VAL A 1 163 ? 0.419 -37.127 -30.458 1.00 79.50 163 VAL A CA 1
ATOM 1296 C C . VAL A 1 163 ? 0.648 -38.528 -29.890 1.00 79.50 163 VAL A C 1
ATOM 1298 O O . VAL A 1 163 ? -0.241 -39.372 -29.969 1.00 79.50 163 VAL A O 1
ATOM 1301 N N . ASN A 1 164 ? 1.799 -38.754 -29.246 1.00 76.88 164 ASN A N 1
ATOM 1302 C CA . ASN A 1 164 ? 2.076 -40.017 -28.558 1.00 76.88 164 ASN A CA 1
ATOM 1303 C C . ASN A 1 164 ? 1.135 -40.258 -27.363 1.00 76.88 164 ASN A C 1
ATOM 1305 O O . ASN A 1 164 ? 0.804 -41.402 -27.077 1.00 76.88 164 ASN A O 1
ATOM 1309 N N . MET A 1 165 ? 0.690 -39.203 -26.668 1.00 76.00 165 MET A N 1
ATOM 1310 C CA . MET A 1 165 ? -0.271 -39.314 -25.560 1.00 76.00 165 MET A CA 1
ATOM 1311 C C . MET A 1 165 ? -1.705 -39.574 -26.052 1.00 76.00 165 MET A C 1
ATOM 1313 O O . MET A 1 165 ? -2.470 -40.245 -25.370 1.00 76.00 165 MET A O 1
ATOM 1317 N N . LEU A 1 166 ? -2.063 -39.070 -27.236 1.00 74.50 166 LEU A N 1
ATOM 1318 C CA . LEU A 1 166 ? -3.357 -39.289 -27.888 1.00 74.50 166 LEU A CA 1
ATOM 1319 C C . LEU A 1 166 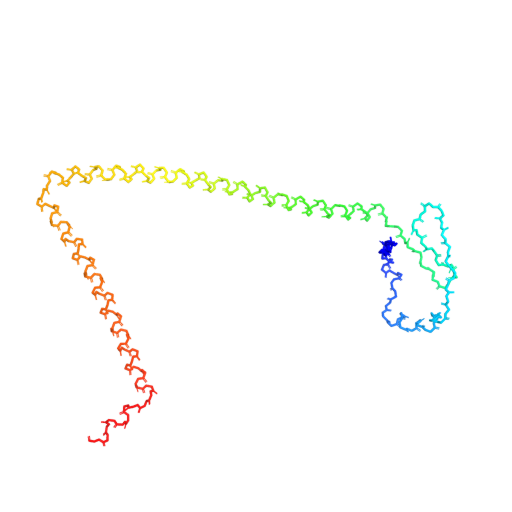? -3.487 -40.672 -28.555 1.00 74.50 166 LEU A C 1
ATOM 1321 O O . LEU A 1 166 ? -4.541 -40.961 -29.112 1.00 74.50 166 LEU A O 1
ATOM 1325 N N . GLY A 1 167 ? -2.447 -41.517 -28.524 1.00 64.88 167 GLY A N 1
ATOM 1326 C CA . GLY A 1 167 ? -2.496 -42.878 -29.078 1.00 64.88 167 GLY A CA 1
ATOM 1327 C C . GLY A 1 167 ? -2.619 -42.941 -30.606 1.00 64.88 167 GLY A C 1
ATOM 1328 O O . GLY A 1 167 ? -2.903 -43.994 -31.160 1.00 64.88 167 GLY A O 1
ATOM 1329 N N . VAL A 1 168 ? -2.393 -41.831 -31.319 1.00 59.25 168 VAL A N 1
ATOM 1330 C CA . VAL A 1 168 ? -2.495 -41.794 -32.793 1.00 59.25 168 VAL A CA 1
ATOM 1331 C C . VAL A 1 168 ? -1.356 -42.579 -33.458 1.00 59.25 168 VAL A C 1
ATOM 1333 O O . VAL A 1 168 ? -1.481 -43.003 -34.604 1.00 59.25 168 VAL A O 1
ATOM 1336 N N . SER A 1 169 ? -0.262 -42.829 -32.737 1.00 57.22 169 SER A N 1
ATOM 1337 C CA . SER A 1 169 ? 0.841 -43.681 -33.195 1.00 57.22 169 SER A CA 1
ATOM 1338 C C . SER A 1 169 ? 0.411 -45.134 -33.454 1.00 57.22 169 SER A C 1
ATOM 1340 O O . SER A 1 169 ? 1.053 -45.800 -34.259 1.00 57.22 169 SER A O 1
ATOM 1342 N N . ASP A 1 170 ? -0.697 -45.596 -32.859 1.00 56.94 170 ASP A N 1
ATOM 1343 C CA . ASP A 1 170 ? -1.255 -46.933 -33.111 1.00 56.94 170 ASP A CA 1
ATOM 1344 C C . ASP A 1 170 ? -2.109 -46.998 -34.395 1.00 56.94 170 ASP A C 1
ATOM 1346 O O . ASP A 1 170 ? -2.417 -48.084 -34.871 1.00 56.94 170 ASP A O 1
ATOM 1350 N N . LEU A 1 171 ? -2.460 -45.857 -35.008 1.00 55.72 171 LEU A N 1
ATOM 1351 C CA . LEU A 1 171 ? -3.230 -45.806 -36.265 1.00 55.72 171 LEU A CA 1
ATOM 1352 C C . LEU A 1 1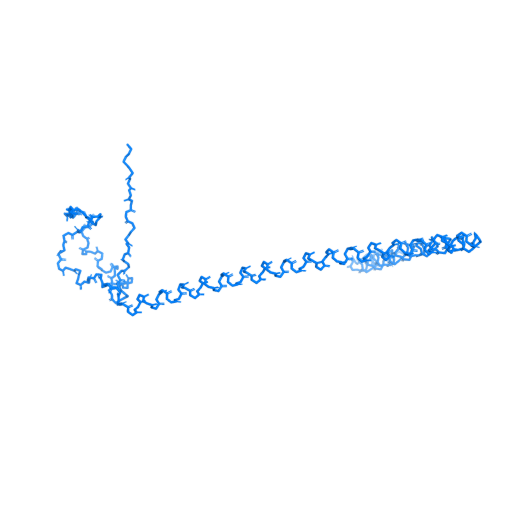71 ? -2.358 -45.796 -37.532 1.00 55.72 171 LEU A C 1
ATOM 1354 O O . LEU A 1 171 ? -2.883 -45.994 -38.624 1.00 55.72 171 LEU A O 1
ATOM 1358 N N . PHE A 1 172 ? -1.048 -45.559 -37.412 1.00 56.56 172 PHE A N 1
ATOM 1359 C CA . PHE A 1 172 ? -0.122 -45.497 -38.556 1.00 56.56 172 PHE A CA 1
ATOM 1360 C C . PHE A 1 172 ? 0.768 -46.741 -38.712 1.00 56.56 172 PHE A C 1
ATOM 1362 O O . PHE A 1 172 ? 1.526 -46.812 -39.674 1.00 56.56 172 PHE A O 1
ATOM 1369 N N . VAL A 1 173 ? 0.696 -47.704 -37.788 1.00 53.31 173 VAL A N 1
ATOM 1370 C CA . VAL A 1 173 ? 1.474 -48.960 -37.844 1.00 53.31 173 VAL A CA 1
ATOM 1371 C C . VAL A 1 173 ? 0.705 -50.093 -38.548 1.00 53.31 173 VAL A C 1
ATOM 1373 O O . VAL A 1 173 ? 1.296 -51.122 -38.852 1.00 53.31 173 VAL A O 1
ATOM 1376 N N . ASP A 1 174 ? -0.574 -49.888 -38.876 1.00 47.03 174 ASP A N 1
ATOM 1377 C CA . ASP A 1 174 ? -1.459 -50.915 -39.453 1.00 47.03 174 ASP A CA 1
ATOM 1378 C C . ASP A 1 174 ? -1.799 -50.681 -40.946 1.00 47.03 174 ASP A C 1
ATOM 1380 O O . ASP A 1 174 ? -2.919 -50.932 -41.396 1.00 47.03 174 ASP A O 1
ATOM 1384 N N . TYR A 1 175 ? -0.829 -50.188 -41.731 1.00 43.91 175 TYR A N 1
ATOM 1385 C CA . TYR A 1 175 ? -0.875 -50.195 -43.203 1.00 43.91 175 TYR A CA 1
ATOM 1386 C C . TYR A 1 175 ? 0.465 -50.596 -43.821 1.00 43.91 175 TYR A C 1
ATOM 1388 O O . TYR A 1 175 ? 1.507 -50.078 -43.360 1.00 43.91 175 TYR A O 1
#

Foldseek 3Di:
DDPPPPDDPPFDFPPVLDDDPVRVVVCPVVDPPPDDFDWDDDPPDPDIDTPCDVPRVGDRDDDDPVVVVVVVVVVVVVVVVVVVVVVVVVVVVVVVVVVVVVVVVVVVVVVVVVVVVVVVVCVVCVPVVVVVVVVVVVVVVVVVVVVVVVVCVVVVVVVVVVCVVVVCVVVPVPD

pLDDT: mean 72.04, std 15.73, range [35.34, 96.56]

Radius of gyration: 41.72 Å; chains: 1; bounding box: 85×68×86 Å